Protein AF-A0A378AE74-F1 (afdb_monomer_lite)

Foldseek 3Di:
DPPCKDWAALCRHPCCVVVVGIDIDHPVVSVVSSVVSVVVVVVVD

Sequence (45 aa):
MKAGAIVCDFTGGHNYMLTGNIVAGNPRVVKAMLANMRRAAERRR

Structure (mmCIF, N/CA/C/O backbone):
data_AF-A0A378AE74-F1
#
_entry.id   AF-A0A378AE74-F1
#
loop_
_atom_site.group_PDB
_atom_site.id
_atom_site.type_symbol
_atom_site.label_atom_id
_atom_site.label_alt_id
_atom_site.label_comp_id
_atom_site.label_asym_id
_atom_site.label_entity_id
_atom_site.label_seq_id
_atom_site.pdbx_PDB_ins_code
_atom_site.Cartn_x
_atom_site.Cartn_y
_atom_site.Cartn_z
_atom_site.occupancy
_atom_site.B_iso_or_equiv
_atom_site.auth_seq_id
_atom_site.auth_comp_id
_atom_site.auth_asym_id
_atom_site.auth_atom_id
_atom_site.pdbx_PDB_model_num
ATOM 1 N N . MET A 1 1 ? 9.326 -9.090 -6.912 1.00 52.19 1 MET A N 1
ATOM 2 C CA . MET A 1 1 ? 10.687 -8.537 -7.107 1.00 52.19 1 MET A CA 1
ATOM 3 C C . MET A 1 1 ? 11.292 -9.114 -8.386 1.00 52.19 1 MET A C 1
ATOM 5 O O . MET A 1 1 ? 11.709 -10.260 -8.367 1.00 52.19 1 MET A O 1
ATOM 9 N N . LYS A 1 2 ? 11.209 -8.352 -9.494 1.00 46.94 2 LYS A N 1
ATOM 10 C CA . LYS A 1 2 ? 11.925 -8.491 -10.796 1.00 46.94 2 LYS A CA 1
ATOM 11 C C . LYS A 1 2 ? 11.375 -7.562 -11.911 1.00 46.94 2 LYS A C 1
ATOM 13 O O . LYS A 1 2 ? 11.924 -7.551 -12.998 1.00 46.94 2 LYS A O 1
ATOM 18 N N . ALA A 1 3 ? 10.352 -6.733 -11.646 1.00 53.16 3 ALA A N 1
ATOM 19 C CA . ALA A 1 3 ? 9.709 -5.869 -12.656 1.00 53.16 3 ALA A CA 1
ATOM 20 C C . ALA A 1 3 ? 9.541 -4.386 -12.239 1.00 53.16 3 ALA A C 1
ATOM 22 O O . ALA A 1 3 ? 8.605 -3.724 -12.672 1.00 53.16 3 ALA A O 1
ATOM 23 N N . GLY A 1 4 ? 10.373 -3.859 -11.328 1.00 63.78 4 GLY A N 1
ATOM 24 C CA . GLY A 1 4 ? 10.217 -2.482 -10.814 1.00 63.78 4 GLY A CA 1
ATOM 25 C C . GLY A 1 4 ? 8.911 -2.232 -10.041 1.00 63.78 4 GLY A C 1
ATOM 26 O O . GLY A 1 4 ? 8.607 -1.097 -9.690 1.00 63.78 4 GLY A O 1
ATOM 27 N N . ALA A 1 5 ? 8.132 -3.284 -9.783 1.00 68.12 5 ALA A N 1
ATOM 28 C CA . ALA A 1 5 ? 6.925 -3.229 -8.982 1.00 68.12 5 ALA A CA 1
ATOM 29 C C . ALA A 1 5 ? 7.272 -3.159 -7.487 1.00 68.12 5 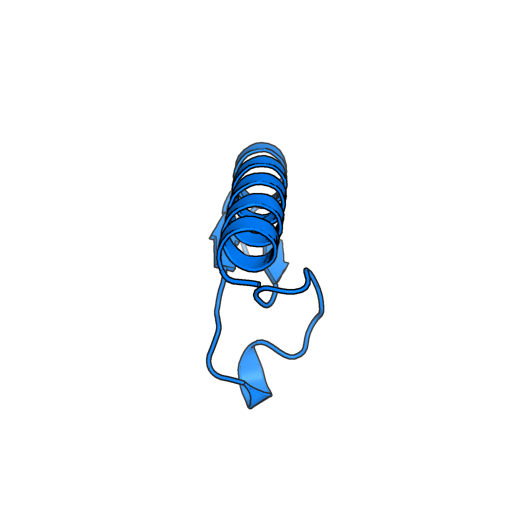ALA A C 1
ATOM 31 O O . ALA A 1 5 ? 8.127 -3.912 -7.010 1.00 68.12 5 ALA A O 1
ATOM 32 N N . ILE A 1 6 ? 6.586 -2.271 -6.771 1.00 80.00 6 ILE A N 1
ATOM 33 C CA . ILE A 1 6 ? 6.669 -2.100 -5.319 1.00 80.00 6 ILE A CA 1
ATOM 34 C C . ILE A 1 6 ? 5.506 -2.864 -4.689 1.00 80.00 6 ILE A C 1
ATOM 36 O O . ILE A 1 6 ? 4.413 -2.903 -5.257 1.00 80.00 6 ILE A O 1
ATOM 40 N N . VAL A 1 7 ? 5.765 -3.478 -3.535 1.00 76.38 7 VAL A N 1
ATOM 41 C CA . VAL A 1 7 ? 4.761 -4.152 -2.706 1.00 76.38 7 VAL A CA 1
ATOM 42 C C . VAL A 1 7 ? 4.649 -3.397 -1.385 1.00 76.38 7 VAL A C 1
ATOM 44 O O . VAL A 1 7 ? 5.668 -3.174 -0.731 1.00 76.38 7 VAL A O 1
ATOM 47 N N . CYS A 1 8 ? 3.438 -2.995 -1.010 1.00 77.50 8 CYS A N 1
ATOM 48 C CA . CYS A 1 8 ? 3.151 -2.312 0.249 1.00 77.50 8 CYS A CA 1
ATOM 49 C C . CYS A 1 8 ? 1.751 -2.666 0.777 1.00 77.50 8 CYS A C 1
ATOM 51 O O . CYS A 1 8 ? 0.950 -3.289 0.080 1.00 77.50 8 CYS A O 1
ATOM 53 N N . ASP A 1 9 ? 1.463 -2.295 2.023 1.00 82.50 9 ASP A N 1
ATOM 54 C CA . ASP A 1 9 ? 0.118 -2.395 2.600 1.00 82.50 9 ASP A CA 1
ATOM 55 C C . ASP A 1 9 ? -0.778 -1.199 2.197 1.00 82.50 9 ASP A C 1
ATOM 57 O O . ASP A 1 9 ? -0.344 -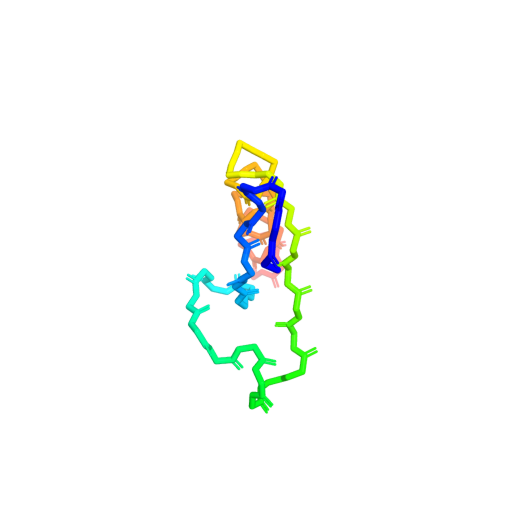0.269 1.516 1.00 82.50 9 ASP A O 1
ATOM 61 N N . PHE A 1 10 ? -2.047 -1.190 2.625 1.00 80.00 10 PHE A N 1
ATOM 62 C CA . PHE A 1 10 ? -3.012 -0.116 2.307 1.00 80.00 10 PHE A CA 1
ATOM 63 C C . PHE A 1 10 ? -2.654 1.252 2.901 1.00 80.00 10 PHE A C 1
ATOM 65 O O . PHE A 1 10 ? -3.248 2.262 2.525 1.00 80.00 10 PHE A O 1
ATOM 72 N N . THR A 1 11 ? -1.679 1.297 3.808 1.00 75.69 11 THR A N 1
ATOM 73 C CA . THR A 1 11 ? -1.116 2.534 4.355 1.00 75.69 11 THR A CA 1
ATOM 74 C C . THR A 1 11 ? 0.188 2.938 3.661 1.00 75.69 11 THR A C 1
ATOM 76 O O . THR A 1 11 ? 0.733 4.001 3.950 1.00 75.69 11 THR A O 1
ATOM 79 N N . GLY A 1 12 ? 0.667 2.136 2.703 1.00 68.44 12 GLY A N 1
ATOM 80 C CA . GLY A 1 12 ? 1.949 2.319 2.028 1.00 68.44 12 GLY A CA 1
ATOM 81 C C . GLY A 1 12 ? 3.151 1.801 2.824 1.00 68.44 12 GLY A C 1
ATOM 82 O O . GLY A 1 12 ? 4.283 2.063 2.426 1.00 68.44 12 GLY A O 1
ATOM 83 N N . GLY A 1 13 ? 2.926 1.080 3.923 1.00 74.94 13 GLY A N 1
ATOM 84 C CA . GLY A 1 13 ? 3.958 0.485 4.764 1.00 74.94 13 GLY A CA 1
ATOM 85 C C . GLY A 1 13 ? 4.386 -0.918 4.323 1.00 74.94 13 GLY A C 1
ATOM 86 O O . GLY A 1 13 ? 3.980 -1.441 3.281 1.00 74.94 13 GLY A O 1
ATOM 87 N N . HIS A 1 14 ? 5.226 -1.541 5.152 1.00 77.38 14 HIS A N 1
ATOM 88 C CA . HIS A 1 14 ? 5.789 -2.876 4.926 1.00 77.38 14 HIS A CA 1
ATOM 89 C C . HIS A 1 14 ? 5.064 -3.984 5.715 1.00 77.38 14 HIS A C 1
ATOM 91 O O . HIS A 1 14 ? 5.520 -5.125 5.729 1.00 77.38 14 HIS A O 1
ATOM 97 N N . ASN A 1 15 ? 3.912 -3.690 6.330 1.00 78.12 15 ASN A N 1
ATOM 98 C CA . ASN A 1 15 ? 3.172 -4.643 7.167 1.00 78.12 15 ASN A CA 1
ATOM 99 C C . ASN A 1 15 ? 2.202 -5.520 6.361 1.00 78.12 15 ASN A C 1
ATOM 101 O O . ASN A 1 15 ? 1.290 -6.137 6.920 1.00 78.12 15 ASN A O 1
ATOM 105 N N . TYR A 1 16 ? 2.389 -5.608 5.044 1.00 73.44 16 TYR A N 1
ATOM 106 C CA . TYR A 1 16 ? 1.546 -6.410 4.157 1.00 73.44 16 TYR A CA 1
ATOM 107 C C . TYR A 1 16 ? 1.590 -7.907 4.510 1.00 73.44 16 TYR A C 1
ATOM 109 O O . TYR A 1 16 ? 0.598 -8.606 4.329 1.00 73.44 16 TYR A O 1
ATOM 117 N N . MET A 1 17 ? 2.696 -8.384 5.096 1.00 70.06 17 MET A N 1
ATOM 118 C CA . MET A 1 17 ? 2.838 -9.772 5.564 1.00 70.06 17 MET A CA 1
ATOM 119 C 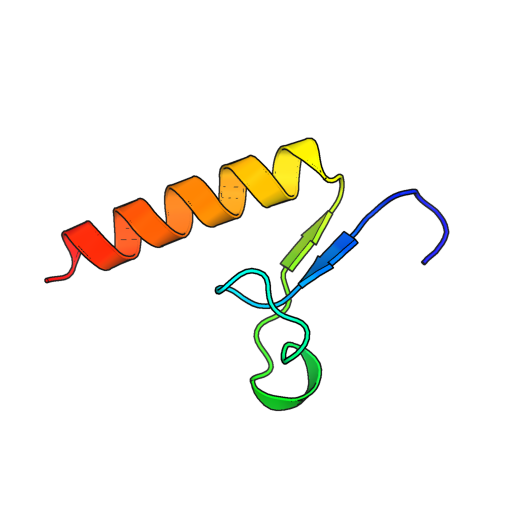C . MET A 1 17 ? 2.073 -10.069 6.862 1.00 70.06 17 MET A C 1
ATOM 121 O O . MET A 1 17 ? 1.722 -11.217 7.103 1.00 70.06 17 MET A O 1
ATOM 125 N N . LEU A 1 18 ? 1.818 -9.055 7.697 1.00 75.44 18 LEU A N 1
ATOM 126 C CA . LEU A 1 18 ? 1.126 -9.211 8.985 1.00 75.44 18 LEU A CA 1
ATOM 127 C C . LEU A 1 18 ? -0.372 -8.921 8.873 1.00 75.44 18 LEU A C 1
ATOM 129 O O . LEU A 1 18 ? -1.185 -9.565 9.524 1.00 75.44 18 LEU A O 1
ATOM 133 N N . THR A 1 19 ? -0.737 -7.942 8.047 1.00 76.00 19 THR A N 1
ATOM 134 C CA . THR A 1 19 ? -2.130 -7.503 7.877 1.00 76.00 19 THR A CA 1
ATOM 135 C C . THR A 1 19 ? -2.880 -8.279 6.796 1.00 76.00 19 THR A C 1
ATOM 137 O O . THR A 1 19 ? -4.097 -8.155 6.705 1.00 76.00 19 THR A O 1
ATOM 140 N N . GLY A 1 20 ? -2.171 -9.027 5.941 1.00 77.94 20 GLY A N 1
ATOM 141 C CA . GLY A 1 20 ? -2.743 -9.709 4.774 1.00 77.94 20 GLY A CA 1
ATOM 142 C C . GLY A 1 20 ? -3.194 -8.769 3.647 1.00 77.94 20 GLY A C 1
ATOM 143 O O . GLY A 1 20 ? -3.646 -9.234 2.603 1.00 77.94 20 GLY A O 1
ATOM 144 N N . ASN A 1 21 ? -3.051 -7.452 3.822 1.00 79.12 21 ASN A N 1
ATOM 145 C CA . ASN A 1 21 ? -3.411 -6.454 2.822 1.00 79.12 21 ASN A CA 1
ATOM 146 C C . ASN A 1 21 ? -2.208 -6.181 1.923 1.00 79.12 21 ASN A C 1
ATOM 148 O O . ASN A 1 21 ? -1.241 -5.551 2.350 1.00 79.12 21 ASN A O 1
ATOM 152 N N . ILE A 1 22 ? -2.275 -6.644 0.676 1.00 82.81 22 ILE A N 1
ATOM 153 C CA . ILE A 1 22 ? -1.168 -6.553 -0.279 1.00 82.81 22 ILE A CA 1
ATOM 154 C C . ILE A 1 22 ? -1.578 -5.661 -1.452 1.00 82.81 22 ILE A C 1
ATOM 156 O O . ILE A 1 22 ? -2.546 -5.942 -2.155 1.00 82.81 22 ILE A O 1
ATOM 160 N N . VAL A 1 23 ? -0.799 -4.610 -1.700 1.00 80.50 23 VAL A N 1
ATOM 161 C CA . VAL A 1 23 ? -0.852 -3.791 -2.916 1.00 80.50 23 VAL A CA 1
ATOM 162 C C . VAL A 1 23 ? 0.468 -3.972 -3.640 1.00 80.50 23 VAL A C 1
ATOM 164 O O . VAL A 1 23 ? 1.525 -3.668 -3.095 1.00 80.50 23 VAL A O 1
ATOM 167 N N . ALA A 1 24 ? 0.420 -4.478 -4.871 1.00 83.81 24 ALA A N 1
ATOM 168 C CA . ALA A 1 24 ? 1.604 -4.732 -5.680 1.00 83.81 24 ALA A CA 1
ATOM 169 C C . ALA A 1 24 ? 1.426 -4.157 -7.087 1.00 83.81 24 ALA A C 1
ATOM 171 O O . ALA A 1 24 ? 0.427 -4.421 -7.753 1.00 83.81 24 ALA A O 1
ATOM 172 N N . GLY A 1 25 ? 2.399 -3.381 -7.562 1.00 83.69 25 GLY A N 1
ATOM 173 C CA . GLY A 1 25 ? 2.346 -2.814 -8.909 1.00 83.69 25 GLY A CA 1
ATOM 174 C C . GLY A 1 25 ? 3.451 -1.804 -9.191 1.00 83.69 25 GLY A C 1
ATOM 175 O O . GLY A 1 25 ? 4.322 -1.557 -8.360 1.00 83.69 25 GLY A O 1
ATOM 176 N N . ASN A 1 26 ? 3.424 -1.200 -10.379 1.00 84.19 26 ASN A N 1
ATOM 177 C CA . ASN A 1 26 ? 4.350 -0.123 -10.739 1.00 84.19 26 ASN A CA 1
ATOM 178 C C . ASN A 1 26 ? 4.169 1.088 -9.788 1.00 84.19 26 ASN A C 1
ATOM 180 O O . ASN A 1 26 ? 3.021 1.442 -9.502 1.00 84.19 26 ASN A O 1
ATOM 184 N N . PRO A 1 27 ? 5.249 1.767 -9.348 1.00 82.56 27 PRO A N 1
ATOM 185 C CA . PRO A 1 27 ? 5.194 2.914 -8.438 1.00 82.56 27 PRO A CA 1
ATOM 186 C C . PRO A 1 27 ? 4.129 3.970 -8.777 1.00 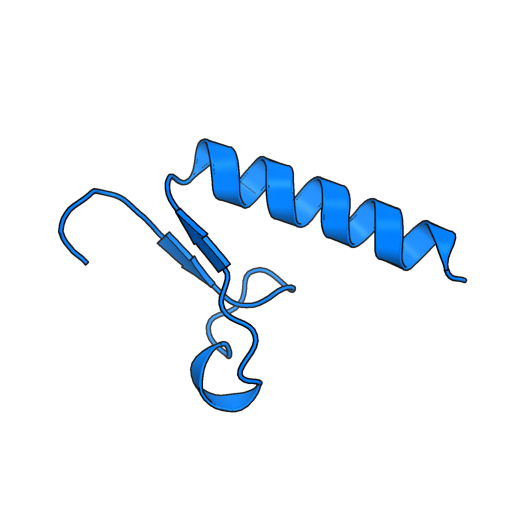82.56 27 PRO A C 1
ATOM 188 O O . PRO A 1 27 ? 3.468 4.488 -7.877 1.00 82.56 27 PRO A O 1
ATOM 191 N N . ARG A 1 28 ? 3.915 4.275 -10.069 1.00 82.69 28 ARG A N 1
ATOM 192 C CA . ARG A 1 28 ? 2.894 5.252 -10.502 1.00 82.69 28 ARG A CA 1
ATOM 193 C C . ARG A 1 28 ? 1.470 4.780 -10.201 1.00 82.69 28 ARG A C 1
ATOM 195 O O . ARG A 1 28 ? 0.642 5.572 -9.758 1.00 82.69 28 ARG A O 1
ATOM 202 N N . VAL A 1 29 ? 1.206 3.494 -10.418 1.00 84.31 29 VAL A N 1
ATOM 203 C CA . VAL A 1 29 ? -0.104 2.869 -10.193 1.00 84.31 29 VAL A CA 1
ATOM 204 C C . VAL A 1 29 ? -0.366 2.717 -8.698 1.00 84.31 29 VAL A C 1
ATOM 206 O O . VAL A 1 29 ? -1.431 3.105 -8.228 1.00 84.31 29 VAL A O 1
ATOM 209 N N . VAL A 1 30 ? 0.629 2.254 -7.936 1.00 83.81 30 VAL A N 1
ATOM 210 C CA . VAL A 1 30 ? 0.530 2.109 -6.474 1.00 83.81 30 VAL A CA 1
ATOM 211 C C . VAL A 1 30 ? 0.236 3.458 -5.811 1.00 83.81 30 VAL A C 1
ATOM 213 O O . VAL A 1 30 ? -0.656 3.549 -4.971 1.00 83.81 30 VAL A O 1
ATOM 216 N N . LYS A 1 31 ? 0.899 4.540 -6.244 1.00 82.50 31 LYS A N 1
ATOM 217 C CA . LYS A 1 31 ? 0.635 5.894 -5.728 1.00 82.50 31 LYS A CA 1
ATOM 218 C C . LYS A 1 31 ? -0.807 6.349 -5.981 1.00 82.50 31 LYS A C 1
ATOM 220 O O . LYS A 1 31 ? -1.439 6.901 -5.082 1.00 82.50 31 LYS A O 1
ATOM 225 N N . ALA A 1 32 ? -1.330 6.119 -7.186 1.00 85.50 32 ALA A N 1
ATOM 226 C CA . ALA A 1 32 ? -2.707 6.469 -7.531 1.00 85.50 32 ALA A CA 1
ATOM 227 C C . ALA A 1 32 ? -3.731 5.628 -6.746 1.00 85.50 32 ALA A C 1
ATOM 229 O O . ALA A 1 32 ? -4.728 6.165 -6.262 1.00 85.50 32 ALA A O 1
ATOM 230 N N . MET A 1 33 ? -3.461 4.330 -6.566 1.00 83.50 33 MET A N 1
ATOM 231 C CA . MET A 1 33 ? -4.294 3.431 -5.763 1.00 83.50 33 MET A CA 1
ATOM 232 C C . MET A 1 33 ? -4.374 3.891 -4.305 1.00 83.50 33 MET A C 1
ATOM 234 O O . MET A 1 33 ? -5.476 4.101 -3.806 1.00 83.50 33 MET A O 1
ATOM 238 N N . LEU A 1 34 ? -3.237 4.143 -3.648 1.00 83.75 34 LEU A N 1
ATOM 239 C CA . LEU A 1 34 ? -3.209 4.607 -2.255 1.00 83.75 34 LEU A CA 1
ATOM 240 C C . LEU A 1 34 ? -3.939 5.948 -2.074 1.00 83.75 34 LEU A C 1
ATOM 242 O O . LEU A 1 34 ? -4.682 6.123 -1.108 1.00 83.75 34 LEU A O 1
ATOM 246 N N . ALA A 1 35 ? -3.795 6.880 -3.024 1.00 84.50 35 ALA A N 1
ATOM 247 C CA . ALA A 1 35 ? -4.518 8.152 -2.994 1.00 84.50 35 ALA A CA 1
ATOM 248 C C . ALA A 1 35 ? -6.045 7.963 -3.087 1.00 84.50 35 ALA A C 1
ATOM 250 O O . ALA A 1 35 ? -6.795 8.610 -2.354 1.00 84.50 35 ALA A O 1
ATOM 251 N N . ASN A 1 36 ? -6.511 7.053 -3.948 1.00 84.50 36 ASN A N 1
ATOM 252 C CA . ASN A 1 36 ? -7.933 6.729 -4.066 1.00 84.50 36 ASN A CA 1
ATOM 253 C C . ASN A 1 36 ? -8.468 6.001 -2.826 1.00 84.50 36 ASN A C 1
ATOM 255 O O . ASN A 1 36 ? -9.561 6.318 -2.362 1.00 84.50 36 ASN A O 1
ATOM 259 N N . MET A 1 37 ? -7.700 5.067 -2.260 1.00 83.00 37 MET A N 1
ATOM 260 C CA . MET A 1 37 ? -8.088 4.336 -1.049 1.00 83.00 37 MET A CA 1
ATOM 261 C C . MET A 1 37 ? -8.200 5.266 0.160 1.00 83.00 37 MET A C 1
ATOM 263 O O . MET A 1 37 ? -9.166 5.169 0.914 1.00 83.00 37 MET A O 1
ATOM 267 N N . ARG A 1 38 ? -7.276 6.225 0.302 1.00 81.19 38 ARG A N 1
ATOM 268 C CA . ARG A 1 38 ? -7.339 7.250 1.350 1.00 81.19 38 ARG A CA 1
ATOM 269 C C . ARG A 1 38 ? -8.582 8.132 1.21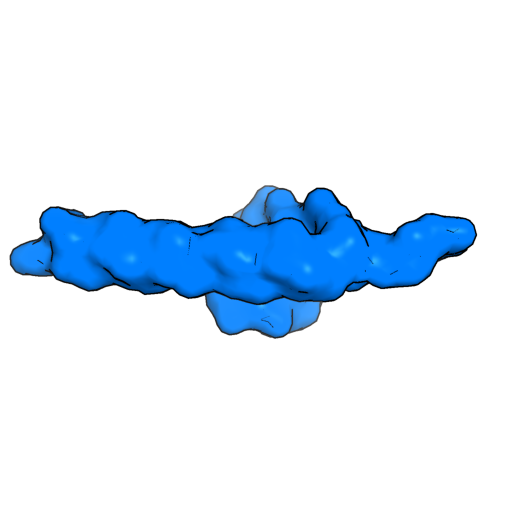7 1.00 81.19 38 ARG A C 1
ATOM 271 O O . ARG A 1 38 ? -9.319 8.281 2.185 1.00 81.19 38 ARG A O 1
ATOM 278 N N . ARG A 1 39 ? -8.881 8.615 0.004 1.00 75.81 39 ARG A N 1
ATOM 279 C CA . ARG A 1 39 ? -10.123 9.360 -0.283 1.00 75.81 39 ARG A CA 1
ATOM 280 C C . ARG A 1 39 ? -11.383 8.545 0.019 1.00 75.81 39 ARG A C 1
ATOM 282 O O . ARG A 1 39 ? -12.369 9.086 0.508 1.00 75.81 39 ARG A O 1
ATOM 289 N N . ALA A 1 40 ? -11.375 7.247 -0.283 1.00 74.31 40 ALA A N 1
ATOM 290 C CA . ALA A 1 40 ? -12.503 6.362 -0.003 1.00 74.31 40 ALA A CA 1
ATOM 291 C C . ALA A 1 40 ? -12.693 6.111 1.505 1.00 74.31 40 ALA A C 1
ATOM 293 O O . ALA A 1 40 ? -13.830 6.047 1.966 1.00 74.31 40 ALA A O 1
ATOM 294 N N . ALA A 1 41 ? -11.603 6.004 2.272 1.00 71.94 41 ALA A N 1
ATOM 295 C CA . ALA A 1 41 ? -11.646 5.882 3.729 1.00 71.94 41 ALA A CA 1
ATOM 296 C C . ALA A 1 41 ? -12.151 7.170 4.403 1.00 71.94 41 ALA A C 1
ATOM 298 O O . ALA A 1 41 ? -12.913 7.098 5.363 1.00 71.94 41 ALA A O 1
ATOM 299 N N . GLU A 1 42 ? -11.783 8.337 3.869 1.00 73.12 42 GLU A N 1
ATOM 300 C CA . GLU A 1 42 ? -12.281 9.643 4.321 1.00 73.12 42 GLU A CA 1
ATOM 301 C C . GLU A 1 42 ? -13.780 9.823 4.032 1.00 73.12 42 GLU A C 1
ATOM 303 O O . GLU A 1 42 ? -14.486 10.393 4.851 1.00 73.12 42 GLU A O 1
ATOM 308 N N . ARG A 1 43 ? -14.293 9.275 2.921 1.00 68.19 43 ARG A N 1
ATOM 309 C CA . ARG A 1 43 ? -15.732 9.292 2.577 1.00 68.19 43 ARG A CA 1
ATOM 310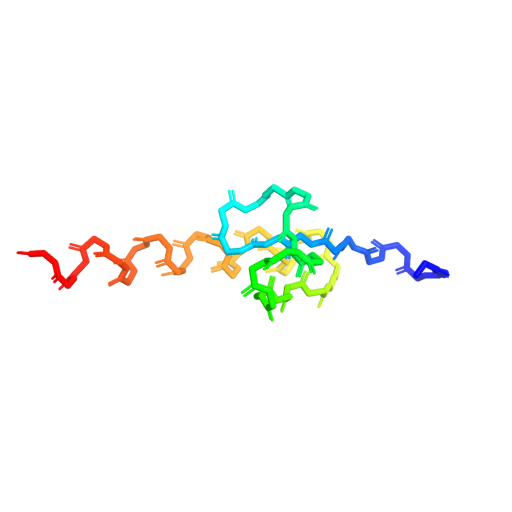 C C . ARG A 1 43 ? -16.611 8.353 3.410 1.00 68.19 43 ARG A C 1
ATOM 312 O O . ARG A 1 43 ? -17.828 8.391 3.263 1.00 68.19 43 ARG A O 1
ATOM 319 N N . ARG A 1 44 ? -16.015 7.461 4.203 1.00 61.28 44 ARG A N 1
ATOM 320 C CA . ARG A 1 44 ? -16.732 6.508 5.068 1.00 61.28 44 ARG A CA 1
ATOM 321 C C . ARG A 1 44 ? -16.758 6.934 6.543 1.00 61.28 44 ARG A C 1
ATOM 323 O O . ARG A 1 44 ? -17.210 6.149 7.371 1.00 61.28 44 ARG A O 1
ATOM 330 N N . ARG A 1 45 ? -16.271 8.137 6.858 1.00 52.59 45 ARG A N 1
ATOM 331 C CA . ARG A 1 45 ? -16.478 8.823 8.141 1.00 52.59 45 ARG A CA 1
ATOM 332 C C . ARG A 1 45 ? -17.535 9.900 7.969 1.00 52.59 45 ARG A C 1
ATOM 334 O O . ARG A 1 45 ? -18.272 10.112 8.951 1.00 52.59 45 ARG A O 1
#

pLDDT: mean 75.58, std 9.58, range [46.94, 85.5]

Organism: Klebsiella pneumoniae (NCBI:txid573)

Secondary structure (DSSP, 8-state):
--SS-EEE-TTSSSTHHHH---EEE-HHHHHHHHHHHHHHHHTT-

Radius of gyration: 11.09 Å; chains: 1; bounding box: 29×19×22 Å